Protein AF-A0A0B7C6A0-F1 (afdb_monomer_lite)

Sequence (72 aa):
FVLQRNELKYFKQKFSKSPIRVLDLNDCKDCSQDLTQKDKSCVIRLDMGWRVFLLYSVSEQDMNDWIQHINW

InterPro domains:
  IPR001849 Pleckstrin homology domain [PF00169] (1-71)
  IPR001849 Pleckstrin homology domain [PS50003] (1-72)
  IPR011993 PH-like domain superfamily [G3DSA:2.30.29.30] (1-72)

Structure (mmCIF, N/CA/C/O backbone):
data_AF-A0A0B7C6A0-F1
#
_entry.id   AF-A0A0B7C6A0-F1
#
loop_
_atom_site.group_PDB
_atom_site.id
_atom_site.type_symbol
_atom_site.label_atom_id
_atom_site.label_alt_id
_atom_site.label_comp_id
_atom_site.label_asym_id
_atom_site.label_entity_id
_atom_site.label_seq_id
_atom_site.pdbx_PDB_ins_code
_atom_site.Cartn_x
_atom_site.Cartn_y
_atom_site.Cartn_z
_atom_site.occupancy
_atom_site.B_iso_or_equiv
_atom_site.auth_seq_id
_atom_site.auth_comp_id
_atom_site.auth_asym_id
_atom_site.auth_atom_id
_atom_site.pdbx_PDB_model_num
ATOM 1 N N . PHE A 1 1 ? -10.425 5.757 0.753 1.00 92.44 1 PHE A N 1
ATOM 2 C CA . PHE A 1 1 ? -9.962 4.397 1.078 1.00 92.44 1 PHE A CA 1
ATOM 3 C C . PHE A 1 1 ? -10.437 4.055 2.476 1.00 92.44 1 PHE A C 1
ATOM 5 O O . PHE A 1 1 ? -10.662 4.974 3.255 1.00 92.44 1 PHE A O 1
ATOM 12 N N . VAL A 1 2 ? -10.653 2.778 2.765 1.00 94.62 2 VAL A N 1
ATOM 13 C CA . VAL A 1 2 ? -11.019 2.271 4.090 1.00 94.62 2 VAL A CA 1
ATOM 14 C C . VAL A 1 2 ? -10.186 1.021 4.330 1.00 94.62 2 VAL A C 1
ATOM 16 O O . VAL A 1 2 ? -10.286 0.077 3.547 1.00 94.62 2 VAL A O 1
ATOM 19 N N . LEU A 1 3 ? -9.370 1.039 5.381 1.00 94.38 3 LEU A N 1
ATOM 20 C CA . LEU A 1 3 ? -8.650 -0.131 5.868 1.00 94.38 3 LEU A CA 1
ATOM 21 C C . LEU A 1 3 ? -9.482 -0.792 6.963 1.00 94.38 3 LEU A C 1
ATOM 23 O O . LEU A 1 3 ? -9.898 -0.131 7.914 1.00 94.38 3 LEU A O 1
ATOM 27 N N . GLN A 1 4 ? -9.751 -2.082 6.820 1.00 94.00 4 GLN A N 1
ATOM 28 C CA . GLN A 1 4 ? -10.489 -2.853 7.809 1.00 94.00 4 GLN A CA 1
ATOM 29 C C . GLN A 1 4 ? -9.843 -4.229 7.946 1.00 94.00 4 GLN A C 1
ATOM 31 O O . GLN A 1 4 ? -10.026 -5.084 7.083 1.00 94.00 4 GLN A O 1
ATOM 36 N N . ARG A 1 5 ? -9.115 -4.455 9.048 1.00 91.38 5 ARG A N 1
ATOM 37 C CA . ARG A 1 5 ? -8.270 -5.651 9.229 1.00 91.38 5 ARG A CA 1
ATOM 38 C C . ARG A 1 5 ? -7.293 -5.780 8.049 1.00 91.38 5 ARG A C 1
ATOM 40 O O . ARG A 1 5 ? -6.576 -4.827 7.774 1.00 91.38 5 ARG A O 1
ATOM 47 N N . ASN A 1 6 ? -7.336 -6.899 7.328 1.00 93.12 6 ASN A N 1
ATOM 48 C CA . ASN A 1 6 ? -6.505 -7.165 6.155 1.00 93.12 6 ASN A CA 1
ATOM 49 C C . ASN A 1 6 ? -7.189 -6.748 4.848 1.00 93.12 6 ASN A C 1
ATOM 51 O O . ASN A 1 6 ? -6.745 -7.141 3.785 1.00 93.12 6 ASN A O 1
ATOM 55 N N . GLU A 1 7 ? -8.275 -5.976 4.878 1.00 95.56 7 GLU A N 1
ATOM 56 C CA . GLU A 1 7 ? -8.947 -5.536 3.656 1.00 95.56 7 GLU A CA 1
ATOM 57 C C . GLU A 1 7 ? -8.732 -4.042 3.409 1.00 95.56 7 GLU A C 1
ATOM 59 O O . GLU A 1 7 ? -9.174 -3.200 4.198 1.00 95.56 7 GLU A O 1
ATOM 64 N N . LEU A 1 8 ? -8.145 -3.701 2.259 1.00 96.50 8 LEU A N 1
ATOM 65 C CA . LEU A 1 8 ? -8.108 -2.330 1.757 1.00 96.50 8 LEU A CA 1
ATOM 66 C C . LEU A 1 8 ? -9.205 -2.125 0.709 1.00 96.50 8 LEU A C 1
ATOM 68 O O . LEU A 1 8 ? -9.172 -2.669 -0.396 1.00 96.50 8 LEU A O 1
ATOM 72 N N . LYS A 1 9 ? -10.194 -1.302 1.054 1.00 96.19 9 LYS A N 1
ATOM 73 C CA . LYS A 1 9 ? -11.368 -1.016 0.220 1.00 96.19 9 LYS A CA 1
ATOM 74 C C . LYS A 1 9 ? -11.277 0.394 -0.341 1.00 96.19 9 LYS A C 1
ATOM 76 O O . LYS A 1 9 ? -10.971 1.350 0.380 1.00 96.19 9 LYS A O 1
ATOM 81 N N . TYR A 1 10 ? -11.606 0.563 -1.618 1.00 94.88 10 TYR A N 1
ATOM 82 C CA . TYR A 1 10 ? -11.730 1.896 -2.203 1.00 94.88 10 TYR A CA 1
ATOM 83 C C . TYR A 1 10 ? -13.041 2.085 -2.944 1.00 94.88 10 TYR A C 1
ATOM 85 O O . TYR A 1 10 ? -13.593 1.175 -3.556 1.00 94.88 10 TYR A O 1
ATOM 93 N N . PHE A 1 11 ? -13.550 3.304 -2.838 1.00 96.12 11 PHE A N 1
ATOM 94 C CA . PHE A 1 11 ? -14.895 3.696 -3.222 1.00 96.12 11 PHE A CA 1
ATOM 95 C C . PHE A 1 11 ? -14.804 4.913 -4.130 1.00 96.12 11 PHE A C 1
ATOM 97 O O . PHE A 1 11 ? -13.863 5.699 -4.018 1.00 96.12 11 PHE A O 1
ATOM 104 N N . LYS A 1 12 ? -15.801 5.095 -5.000 1.00 94.31 12 LYS A N 1
ATOM 105 C CA . LYS A 1 12 ? -15.860 6.273 -5.873 1.00 94.31 12 LYS A CA 1
ATOM 106 C C . LYS A 1 12 ? -16.052 7.559 -5.068 1.00 94.31 12 LYS A C 1
ATOM 108 O O . LYS A 1 12 ? -15.502 8.593 -5.425 1.00 94.31 12 LYS A O 1
ATOM 113 N N . GLN A 1 13 ? -16.862 7.498 -4.011 1.00 94.69 13 GLN A N 1
ATOM 114 C CA . GLN A 1 13 ? -17.204 8.625 -3.145 1.00 94.69 13 GLN A CA 1
ATOM 115 C C . GLN A 1 13 ? -17.342 8.162 -1.690 1.00 94.69 13 GLN A C 1
ATOM 117 O O . GLN A 1 13 ? -17.523 6.974 -1.422 1.00 94.69 13 GLN A O 1
ATOM 122 N N . LYS A 1 14 ? -17.317 9.115 -0.750 1.00 87.25 14 LYS A N 1
ATOM 123 C CA . LYS A 1 14 ? -17.350 8.861 0.702 1.00 87.25 14 LYS A CA 1
ATOM 124 C C . LYS A 1 14 ? -18.543 8.012 1.166 1.00 87.25 14 LYS A C 1
ATOM 126 O O . LYS A 1 14 ? -18.393 7.220 2.085 1.00 87.25 14 LYS A O 1
ATOM 131 N N . PHE A 1 15 ? -19.702 8.157 0.524 1.00 90.00 15 PHE A N 1
ATOM 132 C CA . PHE A 1 15 ? -20.947 7.476 0.909 1.00 90.00 15 PHE A CA 1
ATOM 133 C C . PHE A 1 15 ? -21.389 6.403 -0.094 1.00 90.00 15 PHE A C 1
ATOM 135 O O . PHE A 1 15 ? -22.547 5.985 -0.101 1.00 90.00 15 PHE A O 1
ATOM 142 N N . SER A 1 16 ? -20.493 5.966 -0.984 1.00 93.44 16 SER A N 1
ATOM 143 C CA . SER A 1 16 ? -20.808 4.857 -1.884 1.00 93.44 16 SER A CA 1
ATOM 144 C C . SER A 1 16 ? -21.023 3.573 -1.079 1.00 93.44 16 SER A C 1
ATOM 146 O O . SER A 1 16 ? -20.176 3.192 -0.279 1.00 93.44 16 SER A O 1
ATOM 148 N N . LYS A 1 17 ? -22.148 2.889 -1.318 1.00 91.62 17 LYS A N 1
ATOM 149 C CA . LYS A 1 17 ? -22.501 1.645 -0.610 1.00 91.62 17 LYS A CA 1
ATOM 150 C C . LYS A 1 17 ? -21.630 0.454 -1.017 1.00 91.62 17 LYS A C 1
ATOM 152 O O . LYS A 1 17 ? -21.422 -0.450 -0.218 1.00 91.62 17 LYS A O 1
ATOM 157 N N . SER A 1 18 ? -21.133 0.452 -2.252 1.00 94.81 18 SER A N 1
ATOM 158 C CA . SER A 1 18 ? -20.319 -0.627 -2.809 1.00 94.81 18 SER A CA 1
ATOM 159 C C . SER A 1 18 ? -18.892 -0.147 -3.091 1.00 94.81 18 SER A C 1
ATOM 161 O O . SER A 1 18 ? -18.725 0.905 -3.725 1.00 94.81 18 SER A O 1
ATOM 163 N N . PRO A 1 19 ? -17.861 -0.900 -2.671 1.00 95.88 19 PRO A N 1
ATOM 164 C CA . PRO A 1 19 ? -16.494 -0.610 -3.070 1.00 95.88 19 PRO A CA 1
ATOM 165 C C . PRO A 1 19 ? -16.327 -0.850 -4.572 1.00 95.88 19 PRO A C 1
ATOM 167 O O . PRO A 1 19 ? -16.961 -1.730 -5.150 1.00 95.88 19 PRO A O 1
ATOM 170 N N . ILE A 1 20 ? -15.446 -0.078 -5.205 1.00 96.19 20 ILE A N 1
ATOM 171 C CA . ILE A 1 20 ? -14.983 -0.363 -6.569 1.00 96.19 20 ILE A CA 1
ATOM 172 C C . ILE A 1 20 ? -14.169 -1.661 -6.559 1.00 96.19 20 ILE A C 1
ATOM 174 O O . ILE A 1 20 ? -14.248 -2.457 -7.492 1.00 96.19 20 ILE A O 1
ATOM 178 N N . ARG A 1 21 ? -13.375 -1.867 -5.504 1.00 95.00 21 ARG A N 1
ATOM 179 C CA . ARG A 1 21 ? -12.607 -3.089 -5.276 1.00 95.00 21 ARG A CA 1
ATOM 180 C C . ARG A 1 21 ? -12.276 -3.237 -3.797 1.00 95.00 21 ARG A C 1
ATOM 182 O O . ARG A 1 21 ? -12.139 -2.247 -3.072 1.00 95.00 21 ARG A O 1
ATOM 189 N N . VAL A 1 22 ? -12.129 -4.492 -3.400 1.00 95.94 22 VAL A N 1
ATOM 190 C CA . VAL A 1 22 ? -11.570 -4.924 -2.122 1.00 95.94 22 VAL A CA 1
ATOM 191 C C . VAL A 1 22 ? -10.244 -5.614 -2.432 1.00 95.94 22 VAL A C 1
ATOM 193 O O . VAL A 1 22 ? -10.202 -6.470 -3.315 1.00 95.94 22 VAL A O 1
ATOM 196 N N . LEU A 1 23 ? -9.167 -5.184 -1.783 1.00 95.94 23 LEU A N 1
ATOM 197 C CA . LEU A 1 23 ? -7.855 -5.823 -1.845 1.00 95.94 23 LEU A CA 1
ATOM 198 C C . LEU A 1 23 ? -7.641 -6.590 -0.542 1.00 95.94 23 LEU A C 1
ATOM 200 O O . LEU A 1 23 ? -7.769 -5.989 0.525 1.00 95.94 23 LEU A O 1
ATOM 204 N N . ASP A 1 24 ? -7.328 -7.882 -0.635 1.00 95.25 24 ASP A N 1
ATOM 205 C CA . ASP A 1 24 ? -6.899 -8.673 0.518 1.00 95.25 24 ASP A CA 1
ATOM 206 C C . ASP A 1 24 ? -5.392 -8.490 0.722 1.00 95.25 24 ASP A C 1
ATOM 208 O O . ASP A 1 24 ? -4.579 -8.952 -0.074 1.00 95.25 24 ASP A O 1
ATOM 212 N N . LEU A 1 25 ? -5.023 -7.783 1.783 1.00 94.44 25 LEU A N 1
ATOM 213 C CA . LEU A 1 25 ? -3.652 -7.477 2.166 1.00 94.44 25 LEU A CA 1
ATOM 214 C C . LEU A 1 25 ? -2.877 -8.706 2.660 1.00 94.44 25 LEU A C 1
ATOM 216 O O . LEU A 1 25 ? -1.662 -8.612 2.775 1.00 94.44 25 LEU A O 1
ATOM 220 N N . ASN A 1 26 ? -3.512 -9.867 2.866 1.00 92.88 26 ASN A N 1
ATOM 221 C CA . ASN A 1 26 ? -2.767 -11.121 3.064 1.00 92.88 26 ASN A CA 1
ATOM 222 C C . ASN A 1 26 ? -1.913 -11.480 1.835 1.00 92.88 26 ASN A C 1
ATOM 224 O O . ASN A 1 26 ? -0.875 -12.126 1.963 1.00 92.88 26 ASN A O 1
ATOM 228 N N . ASP A 1 27 ? -2.339 -11.038 0.648 1.00 92.75 27 ASP A N 1
ATOM 229 C CA . ASP A 1 27 ? -1.601 -11.227 -0.602 1.00 92.75 27 ASP A CA 1
ATOM 230 C C . ASP A 1 27 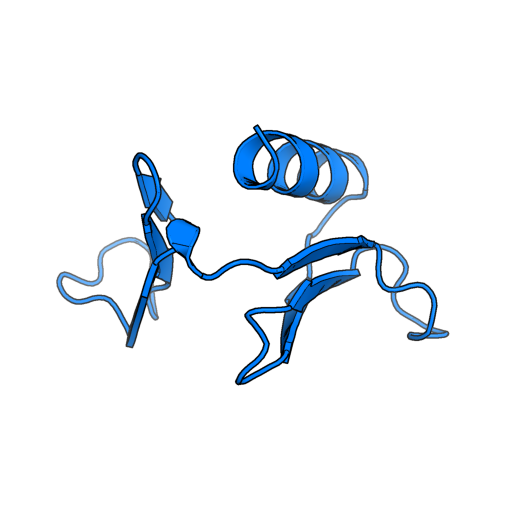? -0.558 -10.123 -0.848 1.00 92.75 27 ASP A C 1
ATOM 232 O O . ASP A 1 27 ? 0.192 -10.190 -1.827 1.00 92.75 27 ASP A O 1
ATOM 236 N N . CYS A 1 28 ? -0.502 -9.101 0.015 1.00 94.69 28 CYS A N 1
ATOM 237 C CA . CYS A 1 28 ? 0.428 -7.986 -0.120 1.00 94.69 28 CYS A CA 1
ATOM 238 C C . CYS A 1 28 ? 1.870 -8.480 0.032 1.00 94.69 28 CYS A C 1
ATOM 240 O O . CYS A 1 28 ? 2.228 -9.140 1.007 1.00 94.69 28 CYS A O 1
ATOM 242 N N . LYS A 1 29 ? 2.702 -8.172 -0.962 1.00 95.19 29 LYS A N 1
ATOM 243 C CA . LYS A 1 29 ? 4.131 -8.501 -0.977 1.00 95.19 29 LYS A CA 1
ATOM 244 C C . LYS A 1 29 ? 4.978 -7.367 -0.435 1.00 95.19 29 LYS A C 1
ATOM 246 O O . LYS A 1 29 ? 5.969 -7.637 0.231 1.00 95.19 29 LYS A O 1
ATOM 251 N N . ASP A 1 30 ? 4.594 -6.135 -0.740 1.00 95.44 30 ASP A N 1
ATOM 252 C CA . ASP A 1 30 ? 5.295 -4.940 -0.291 1.00 95.44 30 ASP A CA 1
ATOM 253 C C . ASP A 1 30 ? 4.360 -3.727 -0.328 1.00 95.44 30 ASP A C 1
ATOM 255 O O . ASP A 1 30 ? 3.543 -3.585 -1.244 1.00 95.44 30 ASP A O 1
ATOM 259 N N . CYS A 1 31 ? 4.503 -2.834 0.645 1.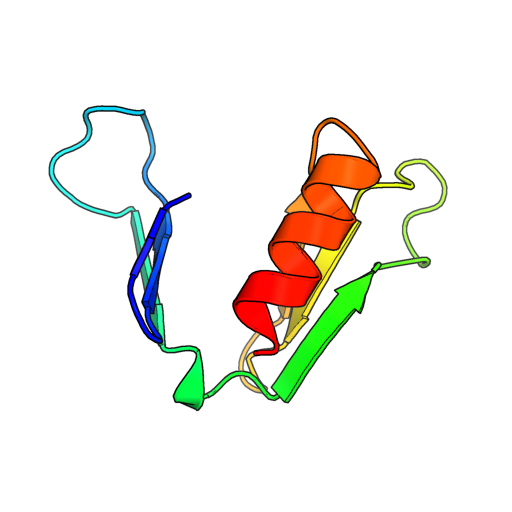00 96.25 31 CYS A N 1
ATOM 260 C CA . CYS A 1 31 ? 3.881 -1.518 0.627 1.00 96.25 31 CYS A CA 1
ATOM 261 C C . CYS A 1 31 ? 4.933 -0.481 1.018 1.00 96.25 31 CYS A C 1
ATOM 263 O O . CYS A 1 31 ? 5.363 -0.421 2.166 1.00 96.25 31 CYS A O 1
ATOM 265 N N . SER A 1 32 ? 5.360 0.344 0.071 1.00 95.62 32 SER A N 1
ATOM 266 C CA . SER A 1 32 ? 6.482 1.266 0.265 1.00 95.62 32 SER A CA 1
ATOM 267 C C . SER A 1 32 ? 6.262 2.582 -0.476 1.00 95.62 32 SER A C 1
ATOM 269 O O . SER A 1 32 ? 5.354 2.709 -1.298 1.00 95.62 32 SER A O 1
ATOM 271 N N . GLN A 1 33 ? 7.065 3.598 -0.167 1.00 95.19 33 GLN A N 1
ATOM 272 C CA . GLN A 1 33 ? 7.058 4.839 -0.937 1.00 95.19 33 GLN A CA 1
ATOM 273 C C . GLN A 1 33 ? 7.639 4.591 -2.338 1.00 95.19 33 GLN A C 1
ATOM 275 O O . GLN A 1 33 ? 8.713 4.009 -2.487 1.00 95.19 33 GLN A O 1
ATOM 280 N N . ASP A 1 34 ? 6.953 5.076 -3.372 1.00 94.12 34 ASP A N 1
ATOM 281 C CA . ASP A 1 34 ? 7.445 5.064 -4.746 1.00 94.12 34 ASP A CA 1
ATOM 282 C C . ASP A 1 34 ? 8.301 6.304 -5.022 1.00 94.12 34 ASP A C 1
ATOM 284 O O . ASP A 1 34 ? 7.789 7.407 -5.207 1.00 94.12 34 ASP A O 1
ATOM 288 N N . LEU A 1 35 ? 9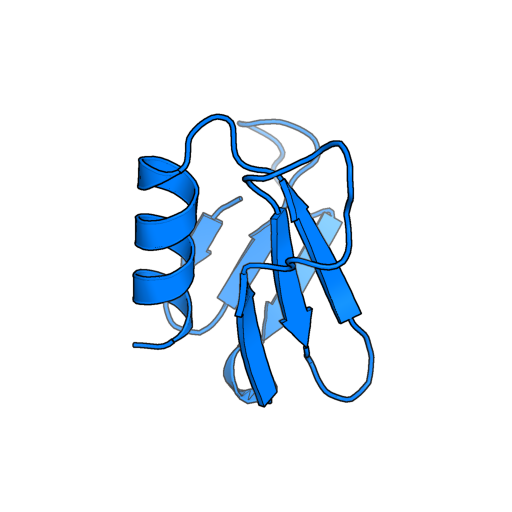.617 6.117 -5.096 1.00 88.50 35 LEU A N 1
ATOM 289 C CA . LEU A 1 35 ? 10.572 7.185 -5.418 1.00 88.50 35 LEU A CA 1
ATOM 290 C C . LEU A 1 35 ? 10.793 7.361 -6.929 1.00 88.50 35 LEU A C 1
ATOM 292 O O . LEU A 1 35 ? 11.564 8.220 -7.353 1.00 88.50 35 LEU A O 1
ATOM 296 N N . THR A 1 36 ? 10.143 6.544 -7.764 1.00 87.19 36 THR A N 1
ATOM 297 C CA . THR A 1 36 ? 10.328 6.601 -9.222 1.00 87.19 36 THR A CA 1
ATOM 298 C C . THR A 1 36 ? 9.545 7.742 -9.884 1.00 87.19 36 THR A C 1
ATOM 300 O O . THR A 1 36 ? 9.875 8.154 -11.000 1.00 87.19 36 THR A O 1
ATOM 303 N N . GLN A 1 37 ? 8.546 8.306 -9.195 1.00 83.19 37 GLN A N 1
ATOM 304 C CA . GLN A 1 37 ? 7.750 9.434 -9.685 1.00 83.19 37 GLN A CA 1
ATOM 305 C C . GLN A 1 37 ? 8.478 10.759 -9.442 1.00 83.19 37 GLN A C 1
ATOM 307 O O . GLN A 1 37 ? 8.396 11.342 -8.364 1.00 83.19 37 GLN A O 1
ATOM 312 N N . LYS A 1 38 ? 9.156 11.270 -10.476 1.00 75.44 38 LYS A N 1
ATOM 313 C CA . LYS A 1 38 ? 9.981 12.493 -10.395 1.00 75.44 38 LYS A CA 1
ATOM 314 C C . LYS A 1 38 ? 9.242 13.734 -9.873 1.00 75.44 38 LYS A C 1
ATOM 316 O O . LYS A 1 38 ? 9.867 14.564 -9.225 1.00 75.44 38 LYS A O 1
ATOM 321 N N . ASP A 1 39 ? 7.934 13.829 -10.112 1.00 79.94 39 ASP A N 1
ATOM 322 C CA . ASP A 1 39 ? 7.126 15.012 -9.776 1.00 79.94 39 ASP A CA 1
ATOM 323 C C . ASP A 1 39 ? 6.154 14.782 -8.605 1.00 79.94 39 ASP A C 1
ATOM 325 O O . ASP A 1 39 ? 5.339 15.651 -8.290 1.00 79.94 39 ASP A O 1
ATOM 329 N N . LYS 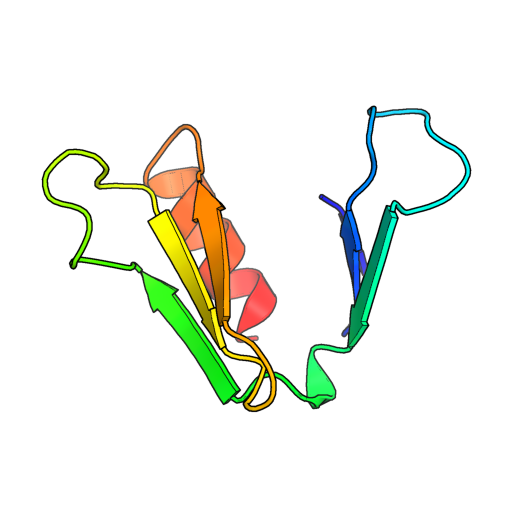A 1 40 ? 6.174 13.598 -7.977 1.00 80.44 40 LYS A N 1
ATOM 330 C CA . LYS A 1 40 ? 5.236 13.242 -6.902 1.00 80.44 40 LYS A CA 1
ATOM 331 C C . LYS A 1 40 ? 5.959 12.509 -5.778 1.00 80.44 40 LYS A C 1
ATOM 333 O O . LYS A 1 40 ? 6.165 11.306 -5.861 1.00 80.44 40 LYS A O 1
ATOM 338 N N . SER A 1 41 ? 6.273 13.225 -4.700 1.00 82.75 41 SER A N 1
ATOM 339 C CA . SER A 1 41 ? 6.930 12.644 -3.519 1.00 82.75 41 SER A CA 1
ATOM 340 C C . SER A 1 41 ? 6.012 11.729 -2.701 1.00 82.75 41 SER A C 1
ATOM 342 O O . SER A 1 41 ? 6.476 10.767 -2.101 1.00 82.75 41 SER A O 1
ATOM 344 N N . CYS A 1 42 ? 4.705 11.999 -2.695 1.00 94.56 42 CYS A N 1
ATOM 345 C CA . CYS A 1 42 ? 3.730 11.352 -1.811 1.00 94.56 42 CYS A CA 1
ATOM 346 C C . CYS A 1 42 ? 3.019 10.158 -2.474 1.00 94.56 42 CYS A C 1
ATOM 348 O O . CYS A 1 42 ? 1.788 10.071 -2.471 1.00 94.56 42 CYS A O 1
ATOM 350 N N . VAL A 1 43 ? 3.778 9.277 -3.130 1.00 95.50 43 VAL A N 1
ATOM 351 C CA . VAL A 1 43 ? 3.234 8.109 -3.838 1.00 95.50 43 VAL A CA 1
ATOM 352 C C . VAL A 1 43 ? 3.566 6.840 -3.069 1.00 95.50 43 VAL A C 1
ATOM 354 O O . VAL A 1 43 ? 4.715 6.597 -2.725 1.00 95.50 43 VAL A O 1
ATOM 357 N N . ILE A 1 44 ? 2.555 6.012 -2.831 1.00 95.81 44 ILE A N 1
ATOM 358 C CA . ILE A 1 44 ? 2.676 4.686 -2.232 1.00 95.81 44 ILE A CA 1
ATOM 359 C C . ILE A 1 44 ? 2.585 3.650 -3.349 1.00 95.81 44 ILE A C 1
ATOM 361 O O . ILE A 1 44 ? 1.628 3.645 -4.130 1.00 95.81 44 ILE A O 1
ATOM 365 N N . ARG A 1 45 ? 3.555 2.744 -3.387 1.00 96.38 45 ARG A N 1
ATOM 366 C CA . ARG A 1 45 ? 3.555 1.527 -4.189 1.00 96.38 45 ARG A CA 1
ATOM 367 C C . ARG A 1 45 ? 3.041 0.376 -3.334 1.00 96.38 45 ARG A C 1
ATOM 369 O O . ARG A 1 45 ? 3.707 -0.038 -2.394 1.00 96.38 45 ARG A O 1
ATOM 376 N N . LEU A 1 46 ? 1.872 -0.148 -3.688 1.00 96.31 46 LEU A N 1
ATOM 377 C CA . LEU A 1 46 ? 1.290 -1.345 -3.087 1.00 96.31 46 LEU A CA 1
ATOM 378 C C . LEU A 1 46 ? 1.420 -2.511 -4.069 1.00 96.31 46 LEU A C 1
ATOM 380 O O . LEU A 1 46 ? 0.735 -2.548 -5.096 1.00 96.31 46 LEU A O 1
ATOM 384 N N . ASP A 1 47 ? 2.320 -3.440 -3.774 1.00 96.75 47 ASP A N 1
ATOM 385 C CA . ASP A 1 47 ? 2.608 -4.609 -4.596 1.00 96.75 47 ASP A CA 1
ATOM 386 C C . ASP A 1 47 ? 1.851 -5.835 -4.076 1.00 96.75 47 ASP A C 1
ATOM 388 O O . ASP A 1 47 ? 2.157 -6.379 -3.018 1.00 96.75 47 ASP A O 1
ATOM 392 N N . MET A 1 48 ? 0.864 -6.295 -4.844 1.00 95.00 48 MET A N 1
ATOM 393 C CA . MET A 1 48 ? 0.085 -7.500 -4.541 1.00 95.00 48 MET A CA 1
ATOM 394 C C . MET A 1 48 ? 0.677 -8.763 -5.191 1.00 95.00 48 MET A C 1
ATOM 396 O O . MET A 1 48 ? 0.037 -9.812 -5.218 1.00 95.00 48 MET A O 1
ATOM 400 N N . GLY A 1 49 ? 1.849 -8.670 -5.829 1.00 95.12 49 GLY A N 1
ATOM 401 C CA . GLY A 1 49 ? 2.483 -9.738 -6.609 1.00 95.12 49 GLY A CA 1
ATOM 402 C C . GLY A 1 49 ? 1.845 -9.968 -7.984 1.00 95.12 49 GLY A C 1
ATOM 403 O O . GLY A 1 49 ? 2.547 -10.095 -8.982 1.00 95.12 49 GLY A O 1
ATOM 404 N N . TRP A 1 50 ? 0.512 -9.975 -8.072 1.00 94.25 50 TRP A N 1
ATOM 405 C CA . TRP A 1 50 ? -0.222 -10.058 -9.345 1.00 94.25 50 TRP A CA 1
ATOM 406 C C . TRP A 1 50 ? -0.474 -8.686 -9.978 1.00 94.25 50 TRP A C 1
ATOM 408 O O . TRP A 1 50 ? -0.811 -8.590 -11.161 1.00 94.25 50 TRP A O 1
ATOM 418 N N . ARG A 1 51 ? -0.350 -7.614 -9.190 1.00 95.19 51 ARG A N 1
ATOM 419 C CA . ARG A 1 51 ? -0.527 -6.235 -9.643 1.00 95.19 51 ARG A CA 1
ATOM 420 C C . ARG A 1 51 ? 0.107 -5.253 -8.676 1.00 95.19 51 ARG A C 1
ATOM 422 O O . ARG A 1 51 ? 0.017 -5.422 -7.465 1.00 95.19 51 ARG A O 1
ATOM 429 N N . VAL A 1 52 ? 0.628 -4.170 -9.241 1.00 95.19 52 VAL A N 1
ATOM 430 C CA . VAL A 1 52 ? 1.062 -2.991 -8.493 1.00 95.19 52 VAL A CA 1
ATOM 431 C C . VAL A 1 52 ? -0.020 -1.913 -8.562 1.00 95.19 52 VAL A C 1
ATOM 433 O O . VAL A 1 52 ? -0.543 -1.603 -9.638 1.00 95.19 52 VAL A O 1
ATOM 436 N N . PHE A 1 53 ? -0.354 -1.340 -7.410 1.00 95.12 53 PHE A N 1
ATOM 437 C CA . PHE A 1 53 ? -1.221 -0.176 -7.275 1.00 95.12 53 PHE A CA 1
ATOM 438 C C . PHE A 1 53 ? -0.390 1.023 -6.831 1.00 95.12 53 PHE A C 1
ATOM 440 O O . PHE A 1 53 ? 0.377 0.932 -5.877 1.00 95.12 53 PHE A O 1
ATOM 447 N N . LEU A 1 54 ? -0.567 2.149 -7.519 1.00 94.44 54 LEU A N 1
ATOM 448 C CA . LEU A 1 54 ? 0.015 3.426 -7.121 1.00 94.44 54 LEU A CA 1
ATOM 449 C C . LEU A 1 54 ? -1.074 4.269 -6.467 1.00 94.44 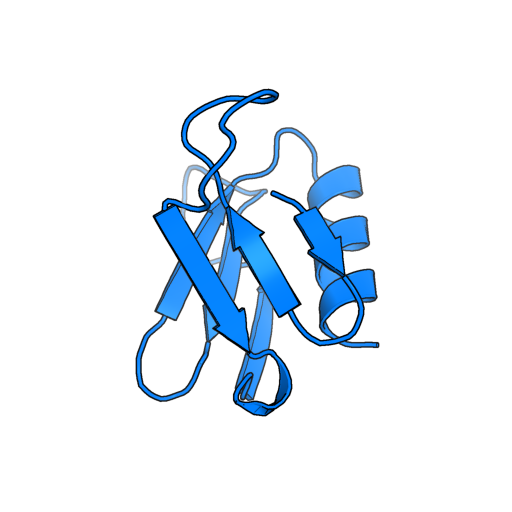54 LEU A C 1
ATOM 451 O O . LEU A 1 54 ? -2.097 4.571 -7.090 1.00 94.44 54 LEU A O 1
ATOM 455 N N . LEU A 1 55 ? -0.862 4.616 -5.204 1.00 94.50 55 LEU A N 1
ATOM 456 C CA . LEU A 1 55 ? -1.744 5.469 -4.417 1.00 94.50 55 LEU A CA 1
ATOM 457 C C . LEU A 1 55 ? -1.029 6.798 -4.190 1.00 94.50 55 LEU A C 1
ATOM 459 O O . LEU A 1 55 ? 0.178 6.823 -4.003 1.00 94.50 55 LEU A O 1
ATOM 463 N N . TYR A 1 56 ? -1.764 7.901 -4.206 1.00 94.00 56 TYR A N 1
ATOM 464 C CA . TYR A 1 56 ? -1.208 9.223 -3.928 1.00 94.00 56 TYR A CA 1
ATOM 465 C C . TYR A 1 56 ? -1.868 9.788 -2.674 1.00 94.00 56 TYR A C 1
ATOM 467 O O . TYR A 1 56 ? -3.099 9.746 -2.568 1.00 94.00 56 TYR A O 1
ATOM 475 N N . SER A 1 57 ? -1.068 10.308 -1.747 1.00 93.38 57 SER A N 1
ATOM 476 C CA . SER A 1 57 ? -1.550 11.051 -0.582 1.00 93.38 57 SER A CA 1
ATOM 477 C C . SER A 1 57 ? -1.317 12.553 -0.757 1.00 93.38 57 SER A C 1
ATOM 479 O O . SER A 1 57 ? -0.536 12.998 -1.595 1.00 93.38 57 SER A O 1
ATOM 481 N N . VAL A 1 58 ? -2.028 13.346 0.046 1.00 91.56 58 VAL A N 1
ATOM 482 C CA . VAL A 1 58 ? -1.930 14.813 0.020 1.00 91.56 58 VAL A CA 1
ATOM 483 C C . VAL A 1 58 ? -0.695 15.305 0.782 1.00 91.56 58 VAL A C 1
ATOM 485 O O . VAL A 1 58 ? -0.191 16.388 0.496 1.00 91.56 58 VAL A O 1
ATOM 488 N N . SER A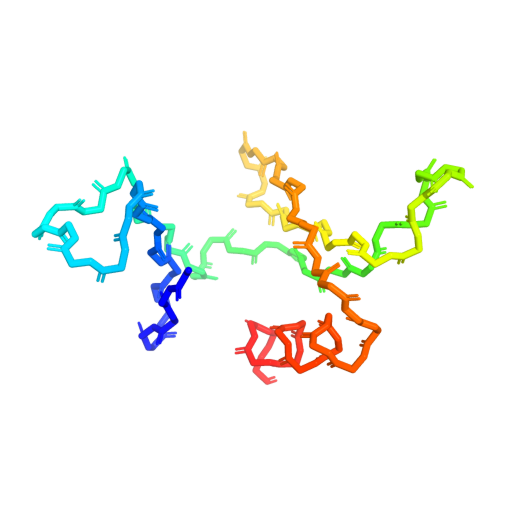 1 59 ? -0.196 14.512 1.733 1.00 94.62 59 SER A N 1
ATOM 489 C CA . SER A 1 59 ? 0.974 14.832 2.547 1.00 94.62 59 SER A CA 1
ATOM 490 C C . SER A 1 59 ? 1.854 13.607 2.802 1.00 94.62 59 SER A C 1
ATOM 492 O O . SER A 1 59 ? 1.380 12.467 2.776 1.00 94.62 59 SER A O 1
ATOM 494 N N . GLU A 1 60 ? 3.133 13.845 3.096 1.00 93.69 60 GLU A N 1
ATOM 495 C CA . GLU A 1 60 ? 4.073 12.788 3.491 1.00 93.69 60 GLU A CA 1
ATOM 496 C C . GLU A 1 60 ? 3.656 12.117 4.801 1.00 93.69 60 GLU A C 1
ATOM 498 O O . GLU A 1 60 ? 3.806 10.908 4.942 1.00 93.69 60 GLU A O 1
ATOM 503 N N . GLN A 1 61 ? 3.069 12.874 5.734 1.00 95.50 61 GLN A N 1
ATOM 504 C CA . GLN A 1 61 ? 2.538 12.306 6.971 1.00 95.50 61 GLN A CA 1
ATOM 505 C C . GLN A 1 61 ? 1.430 11.291 6.675 1.00 95.50 61 GLN A C 1
ATOM 507 O O . GLN A 1 61 ? 1.530 10.152 7.118 1.00 95.50 61 GLN A O 1
ATOM 512 N N . ASP A 1 62 ? 0.435 11.660 5.855 1.00 95.31 62 ASP A N 1
ATOM 513 C CA . ASP A 1 62 ? -0.632 10.731 5.464 1.00 95.31 62 ASP A CA 1
ATOM 514 C C . ASP A 1 62 ? -0.053 9.490 4.776 1.00 95.31 62 ASP A C 1
ATOM 516 O O . ASP A 1 62 ? -0.504 8.373 5.013 1.00 95.31 62 ASP A O 1
ATOM 520 N N . MET A 1 63 ? 0.946 9.674 3.907 1.00 95.88 63 MET A N 1
ATOM 521 C CA . MET A 1 63 ? 1.610 8.569 3.217 1.00 95.88 63 MET A CA 1
ATOM 522 C C . MET A 1 63 ? 2.226 7.586 4.213 1.00 95.88 63 MET A C 1
ATOM 524 O O . MET A 1 63 ? 1.966 6.386 4.131 1.00 95.88 63 MET A O 1
ATOM 528 N N . ASN A 1 64 ? 3.025 8.104 5.145 1.00 95.50 64 ASN A N 1
ATOM 529 C CA . ASN A 1 64 ? 3.723 7.311 6.146 1.00 95.50 64 ASN A CA 1
ATOM 530 C C . ASN A 1 64 ? 2.735 6.592 7.067 1.00 95.50 64 ASN A C 1
ATOM 532 O O . ASN A 1 64 ? 2.896 5.396 7.305 1.00 95.50 64 ASN A O 1
ATOM 536 N N . ASP A 1 65 ? 1.671 7.277 7.493 1.00 95.62 65 ASP A N 1
ATOM 537 C CA . ASP A 1 65 ? 0.606 6.681 8.297 1.00 95.62 65 ASP A CA 1
ATOM 538 C C . ASP A 1 65 ? -0.053 5.518 7.541 1.00 95.62 65 ASP A C 1
ATOM 540 O O . ASP A 1 65 ? -0.232 4.435 8.097 1.00 95.62 65 ASP A O 1
ATOM 544 N N . TRP A 1 66 ? -0.387 5.692 6.259 1.00 95.75 66 TRP A N 1
ATOM 545 C CA . TRP A 1 66 ? -0.972 4.618 5.450 1.00 95.75 66 TRP A CA 1
ATOM 546 C C . TRP A 1 66 ? -0.018 3.436 5.256 1.00 95.75 66 TRP A C 1
ATOM 548 O O . TRP A 1 66 ? -0.451 2.294 5.402 1.00 95.75 66 TRP A O 1
ATOM 558 N N . ILE A 1 67 ? 1.260 3.687 4.957 1.00 95.50 67 ILE A N 1
ATOM 559 C CA . ILE A 1 67 ? 2.279 2.635 4.810 1.00 95.50 67 ILE A CA 1
ATOM 560 C C . ILE A 1 67 ? 2.413 1.841 6.113 1.00 95.50 67 ILE A C 1
ATOM 562 O O . ILE A 1 67 ? 2.407 0.612 6.079 1.00 95.50 67 ILE A O 1
ATOM 566 N N . GLN A 1 68 ? 2.479 2.529 7.256 1.00 95.06 68 GLN A N 1
ATOM 567 C CA . GLN A 1 68 ? 2.583 1.894 8.566 1.00 95.06 68 GLN A CA 1
ATOM 568 C C . GLN A 1 68 ? 1.369 1.003 8.853 1.00 95.06 68 GLN A C 1
ATOM 570 O O . GLN A 1 68 ? 1.529 -0.164 9.193 1.00 95.06 68 GLN A O 1
ATOM 575 N N . HIS A 1 69 ? 0.150 1.514 8.662 1.00 93.75 69 HIS A N 1
ATOM 576 C CA . HIS A 1 69 ? -1.062 0.735 8.929 1.00 93.75 69 HIS A CA 1
ATOM 577 C C . HIS A 1 69 ? -1.249 -0.455 7.973 1.00 93.75 69 HIS A C 1
ATOM 579 O O . HIS A 1 69 ? -1.879 -1.440 8.352 1.00 93.75 69 HIS A O 1
ATOM 585 N N . ILE A 1 70 ? -0.748 -0.373 6.735 1.00 93.38 70 ILE A N 1
ATOM 586 C CA . ILE A 1 70 ? -0.839 -1.472 5.761 1.00 93.38 70 ILE A CA 1
ATOM 587 C C . ILE A 1 70 ? 0.197 -2.566 6.051 1.00 93.38 70 ILE A C 1
ATOM 589 O O . ILE A 1 70 ? -0.132 -3.740 5.898 1.00 93.38 70 ILE A O 1
ATOM 593 N N . ASN A 1 71 ? 1.412 -2.203 6.472 1.00 89.62 71 ASN A N 1
ATOM 594 C CA . ASN A 1 71 ? 2.490 -3.165 6.730 1.00 89.62 71 ASN A CA 1
ATOM 595 C C . ASN A 1 71 ? 2.433 -3.858 8.100 1.00 89.62 71 ASN A C 1
ATOM 597 O O . ASN A 1 71 ? 3.109 -4.873 8.243 1.00 89.62 71 ASN A O 1
ATOM 601 N N . TRP A 1 72 ? 1.603 -3.361 9.029 1.00 69.50 72 TRP A N 1
ATOM 602 C CA . TRP A 1 72 ? 1.437 -3.838 10.415 1.00 69.50 72 TRP A CA 1
ATOM 603 C C . TRP A 1 72 ? 2.643 -3.571 11.325 1.00 69.50 72 TRP A C 1
ATOM 605 O O . TRP A 1 72 ? 3.710 -4.196 11.153 1.00 69.50 72 TRP A O 1
#

Organism: NCBI:txid1028688

Foldseek 3Di:
DDDDPQWDFAPPDPPDPDTPDIDRLVLWPAWAFDPPPPVARQWIWTCSVVDTDIDGDPDVVVSVVVRVVSVD

pLDDT: mean 92.99, std 4.97, range [69.5, 96.75]

Radius of gyration: 12.17 Å; chains: 1; bounding box: 33×26×21 Å

Secondary structure (DSSP, 8-state):
-EEETTEEEE-SSTT-SS-SEEEEGGG--EEEE----TT-SSEEEEE-SS-EEEEE-SSHHHHHHHHHHHH-